Protein AF-A0AAV5A7J5-F1 (afdb_monomer)

Secondary structure (DSSP, 8-state):
-------TT--SS-EEEEEE-TTSSEEEEEETTSEEEEEEE-TTT--EEEEEEEE-S----BTTTB------SSSS----TTTTT-

Nearest PDB structures (foldseek):
  8adl-assembly1_L  TM=8.852E-01  e=1.852E-04  Saccharomyces cerevisiae
  8adl-assembly1_E  TM=8.830E-01  e=3.821E-04  Saccharomyces cerevisiae
  8adl-assembly1_N  TM=8.920E-01  e=5.831E-04  Saccharomyces cerevisiae
  3f3g-assembly1_F  TM=8.847E-01  e=6.194E-04  Saccharomyces cerevisiae
  3f3p-assembly2_E  TM=9.029E-01  e=8.377E-04  Saccharomyces cerevisiae

Organism: NCBI:txid1419009

Solvent-accessible surface area (backbone atoms only — not comparable to full-atom values): 5567 Å² total; per-residue (Å²): 133,91,85,84,73,84,72,76,81,79,51,94,40,59,72,79,46,76,49,66,44,97,84,66,46,35,38,39,39,35,29,76,61,36,36,37,38,34,31,37,51,40,86,87,82,56,47,73,43,82,74,46,78,47,80,42,87,56,85,57,78,54,97,76,86,48,89,48,58,50,40,78,78,80,96,78,57,76,56,46,76,74,68,79,70,108

pLDDT: mean 72.03, std 21.24, range [31.55, 95.38]

Structure (mmCIF, N/CA/C/O backbone):
data_AF-A0AAV5A7J5-F1
#
_entry.id   AF-A0AAV5A7J5-F1
#
loop_
_atom_site.group_PDB
_atom_site.id
_atom_site.type_symbol
_atom_site.label_atom_id
_atom_site.label_alt_id
_atom_site.label_comp_id
_atom_site.label_asym_id
_atom_site.label_entity_id
_atom_site.label_seq_id
_atom_site.pdbx_PDB_ins_code
_atom_site.Cartn_x
_atom_site.Cartn_y
_atom_site.Cartn_z
_atom_site.occupancy
_atom_site.B_iso_or_equiv
_atom_site.auth_seq_id
_atom_site.auth_comp_id
_atom_site.auth_asym_id
_atom_site.auth_atom_id
_atom_site.pdbx_PDB_model_num
ATOM 1 N N . MET A 1 1 ? -2.595 -0.059 22.299 1.00 48.34 1 MET A N 1
ATOM 2 C CA . MET A 1 1 ? -1.939 -1.239 21.700 1.00 48.34 1 MET A CA 1
ATOM 3 C C . MET A 1 1 ? -1.672 -0.883 20.246 1.00 48.34 1 MET A C 1
ATOM 5 O O . MET A 1 1 ? -2.581 -0.357 19.622 1.00 48.34 1 MET A O 1
ATOM 9 N N . LEU A 1 2 ? -0.447 -1.047 19.743 1.00 61.34 2 LEU A N 1
ATOM 10 C CA . LEU A 1 2 ? -0.171 -0.882 18.311 1.00 61.34 2 LEU A CA 1
ATOM 11 C C . LEU A 1 2 ? -0.745 -2.099 17.582 1.00 61.34 2 LEU A C 1
ATOM 13 O O . LEU A 1 2 ? -0.429 -3.226 17.957 1.00 61.34 2 LEU A O 1
ATOM 17 N N . GLN A 1 3 ? -1.608 -1.867 16.598 1.00 62.41 3 GLN A N 1
ATOM 18 C CA . GLN A 1 3 ? -2.109 -2.916 15.718 1.00 62.41 3 GLN A CA 1
ATOM 19 C C . GLN A 1 3 ? -1.183 -3.003 14.506 1.00 62.41 3 GLN A C 1
ATOM 21 O O . GLN A 1 3 ? -0.961 -2.007 13.819 1.00 62.41 3 GLN A O 1
ATOM 26 N N . THR A 1 4 ? -0.632 -4.188 14.263 1.00 74.31 4 THR A N 1
ATOM 27 C CA . THR A 1 4 ? 0.298 -4.440 13.161 1.00 74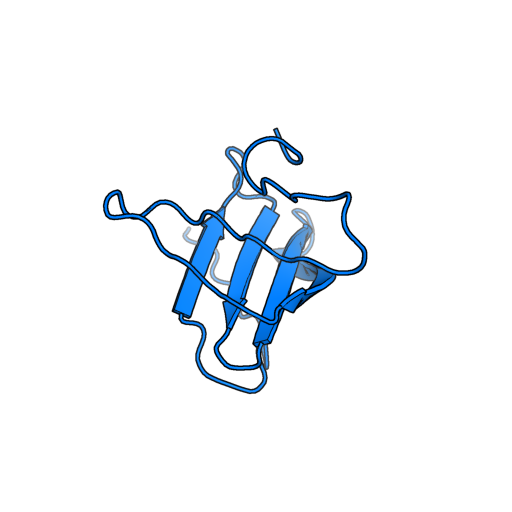.31 4 THR A CA 1
ATOM 28 C C . THR A 1 4 ? -0.296 -5.547 12.305 1.00 74.31 4 THR A C 1
ATOM 30 O O . THR A 1 4 ? -0.350 -6.691 12.749 1.00 74.31 4 THR A O 1
ATOM 33 N N . ASN A 1 5 ? -0.759 -5.213 11.100 1.00 87.12 5 ASN A N 1
ATOM 34 C CA . ASN A 1 5 ? -1.228 -6.194 10.122 1.00 87.12 5 ASN A CA 1
ATOM 35 C C . ASN A 1 5 ? -0.285 -6.243 8.920 1.00 87.12 5 ASN A C 1
ATOM 37 O O . ASN A 1 5 ? 0.252 -5.221 8.493 1.00 87.12 5 ASN A O 1
ATOM 41 N N . LEU A 1 6 ? -0.052 -7.456 8.415 1.00 89.31 6 LEU A N 1
ATOM 42 C CA . LEU A 1 6 ? 0.900 -7.726 7.343 1.00 89.31 6 LEU A CA 1
ATOM 43 C C . LEU A 1 6 ? 0.178 -7.819 5.998 1.00 89.31 6 LEU A C 1
ATOM 45 O O . LEU A 1 6 ? -0.725 -8.634 5.834 1.00 89.31 6 LEU A O 1
ATOM 49 N N . ILE A 1 7 ? 0.656 -7.059 5.015 1.00 93.31 7 ILE A N 1
ATOM 50 C CA . ILE A 1 7 ? 0.259 -7.217 3.614 1.00 93.31 7 ILE A CA 1
ATOM 51 C C . ILE A 1 7 ? 1.241 -8.184 2.951 1.00 93.31 7 ILE A C 1
ATOM 53 O O . ILE A 1 7 ? 2.374 -7.818 2.633 1.00 93.31 7 ILE A O 1
ATOM 57 N N . GLN A 1 8 ? 0.838 -9.441 2.777 1.00 91.62 8 GLN A N 1
ATOM 58 C CA . GLN A 1 8 ? 1.687 -10.438 2.125 1.00 91.62 8 GLN A CA 1
ATOM 59 C C . GLN A 1 8 ? 1.756 -10.201 0.613 1.00 91.62 8 GLN A C 1
ATOM 61 O O . GLN A 1 8 ? 0.747 -9.890 -0.014 1.00 91.62 8 GLN A O 1
ATOM 66 N N . ASN A 1 9 ? 2.944 -10.393 0.026 1.00 90.88 9 ASN A N 1
ATOM 67 C CA . ASN A 1 9 ? 3.178 -10.308 -1.422 1.00 90.88 9 ASN A CA 1
ATOM 68 C C . ASN A 1 9 ? 2.618 -9.022 -2.058 1.00 90.88 9 ASN A C 1
ATOM 70 O O . ASN A 1 9 ? 2.014 -9.055 -3.131 1.00 90.88 9 ASN A O 1
ATOM 74 N N . ALA A 1 10 ? 2.803 -7.887 -1.374 1.00 92.38 10 ALA A N 1
ATOM 75 C CA . ALA A 1 10 ? 2.240 -6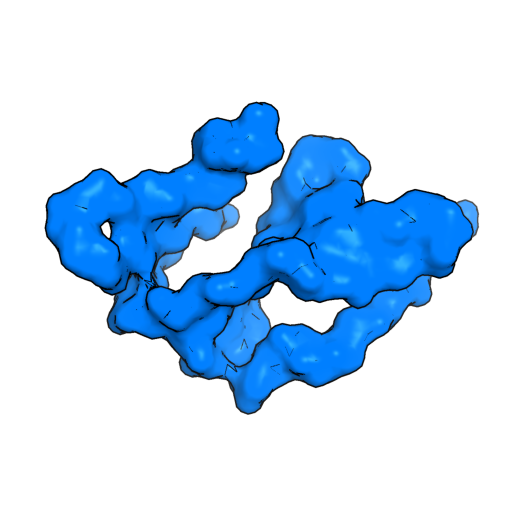.610 -1.795 1.00 92.38 10 ALA A CA 1
ATOM 76 C C . ALA A 1 10 ? 2.657 -6.237 -3.229 1.00 92.38 10 ALA A C 1
ATOM 78 O O . ALA A 1 10 ? 1.813 -5.859 -4.038 1.00 92.38 10 ALA A O 1
ATOM 79 N N . HIS A 1 11 ? 3.936 -6.412 -3.559 1.00 93.69 11 HIS A N 1
ATOM 80 C CA . HIS A 1 11 ? 4.514 -6.177 -4.881 1.00 93.69 11 HIS A CA 1
ATOM 81 C C . HIS A 1 11 ? 5.378 -7.371 -5.305 1.00 93.69 11 HIS A C 1
ATOM 83 O O . HIS A 1 11 ? 5.850 -8.132 -4.460 1.00 93.69 11 HIS A O 1
ATOM 89 N N . ALA A 1 12 ? 5.567 -7.539 -6.616 1.00 95.38 12 ALA A N 1
ATOM 90 C CA . ALA A 1 12 ? 6.420 -8.594 -7.179 1.00 95.38 12 ALA A CA 1
ATOM 91 C C . ALA A 1 12 ? 7.921 -8.243 -7.137 1.00 95.38 12 ALA A C 1
ATOM 93 O O . ALA A 1 12 ? 8.759 -9.064 -7.502 1.00 95.38 12 ALA A O 1
ATOM 94 N N . ASP A 1 13 ? 8.243 -7.025 -6.706 1.00 94.00 13 ASP A N 1
ATOM 95 C CA . ASP A 1 13 ? 9.591 -6.491 -6.543 1.00 94.00 13 ASP A CA 1
ATOM 96 C C . ASP A 1 13 ? 9.599 -5.486 -5.371 1.00 94.00 13 ASP A C 1
ATOM 98 O O . ASP A 1 13 ? 8.599 -5.327 -4.662 1.00 94.00 13 ASP A O 1
ATOM 102 N N . LEU A 1 14 ? 10.722 -4.803 -5.154 1.00 89.69 14 LEU A N 1
ATOM 103 C CA . LEU A 1 14 ? 10.912 -3.830 -4.087 1.00 89.69 14 LEU A CA 1
ATOM 104 C C . LEU A 1 14 ? 9.855 -2.723 -4.124 1.00 89.69 14 LEU A C 1
ATOM 106 O O . LEU A 1 14 ? 9.616 -2.089 -5.153 1.00 89.69 14 LEU A O 1
ATOM 110 N N . ILE A 1 15 ? 9.288 -2.443 -2.954 1.00 89.75 15 ILE A N 1
ATOM 111 C CA . ILE A 1 15 ? 8.487 -1.245 -2.716 1.00 89.75 15 ILE A CA 1
ATOM 112 C C . ILE A 1 15 ? 9.461 -0.076 -2.578 1.00 89.75 15 ILE A C 1
ATOM 114 O O . ILE A 1 15 ? 10.352 -0.108 -1.729 1.00 89.75 15 ILE A O 1
ATOM 118 N N . CYS A 1 16 ? 9.309 0.940 -3.419 1.00 84.12 16 CYS A N 1
ATOM 119 C CA . CYS A 1 16 ? 10.162 2.124 -3.398 1.00 84.12 16 CYS A CA 1
ATOM 120 C C . CYS A 1 16 ? 9.516 3.302 -2.667 1.00 84.12 16 CYS A C 1
ATOM 122 O O . CYS A 1 16 ? 10.229 4.210 -2.245 1.00 84.12 16 CYS A O 1
ATOM 124 N N . ASP A 1 17 ? 8.193 3.283 -2.491 1.00 81.19 17 ASP A N 1
ATOM 125 C CA . ASP A 1 17 ? 7.480 4.383 -1.857 1.00 81.19 17 ASP A CA 1
ATOM 126 C C . ASP A 1 17 ? 6.117 3.969 -1.287 1.00 81.19 17 ASP A C 1
ATOM 128 O O . ASP A 1 17 ? 5.496 3.003 -1.743 1.00 81.19 17 ASP A O 1
ATOM 132 N N . ALA A 1 18 ? 5.643 4.723 -0.295 1.00 84.25 18 ALA A N 1
ATOM 133 C CA . ALA A 1 18 ? 4.382 4.490 0.394 1.00 84.25 18 ALA A CA 1
ATOM 134 C C . ALA A 1 18 ? 3.789 5.792 0.960 1.00 84.25 18 ALA A C 1
ATOM 136 O O . ALA A 1 18 ? 4.489 6.605 1.565 1.00 84.25 18 ALA A O 1
ATOM 137 N N . SER A 1 19 ? 2.475 5.982 0.826 1.00 83.31 19 SER A N 1
ATOM 138 C CA . SER A 1 19 ? 1.774 7.148 1.373 1.00 83.31 19 SER A CA 1
ATOM 139 C C . SER A 1 19 ? 0.385 6.798 1.891 1.00 83.31 19 SER A C 1
ATOM 141 O O . SER A 1 19 ? -0.388 6.138 1.204 1.00 83.31 19 SER A O 1
ATOM 143 N N . TYR A 1 20 ? 0.052 7.275 3.087 1.00 82.50 20 TYR A N 1
ATOM 144 C CA . TYR A 1 20 ? -1.282 7.134 3.668 1.00 82.50 20 TYR A CA 1
ATOM 145 C C . TYR A 1 20 ? -2.182 8.321 3.321 1.00 82.50 20 TYR A C 1
ATOM 147 O O . TYR A 1 20 ? -1.713 9.453 3.154 1.00 82.50 20 TYR A O 1
ATOM 155 N N . ASN A 1 21 ? -3.493 8.077 3.290 1.00 79.31 21 ASN A N 1
ATOM 156 C CA . ASN A 1 21 ? -4.470 9.157 3.396 1.00 79.31 21 ASN A CA 1
ATOM 157 C C . ASN A 1 21 ? -4.475 9.752 4.818 1.00 79.31 21 ASN A C 1
ATOM 159 O O . ASN A 1 21 ? -3.890 9.205 5.753 1.00 79.31 21 ASN A O 1
ATOM 163 N N . PHE A 1 22 ? -5.161 10.883 4.994 1.00 76.94 22 PHE A N 1
ATOM 164 C CA . PHE A 1 22 ? -5.212 11.582 6.282 1.00 76.94 22 PHE A CA 1
ATOM 165 C C . PHE A 1 22 ? -5.782 10.716 7.419 1.00 76.94 22 PHE A C 1
ATOM 167 O O . PHE A 1 22 ? -5.322 10.805 8.553 1.00 76.94 22 PHE A O 1
ATOM 174 N N . TYR A 1 23 ? -6.756 9.862 7.103 1.00 84.12 23 TYR A N 1
ATOM 175 C CA . TYR A 1 23 ? -7.444 9.013 8.076 1.00 84.12 23 TYR A CA 1
ATOM 176 C C . TYR A 1 23 ? -6.704 7.703 8.395 1.00 84.12 23 TYR A C 1
ATOM 178 O O . TYR A 1 23 ? -7.126 6.978 9.287 1.00 84.12 23 TYR A O 1
ATOM 186 N N . GLY A 1 24 ? -5.625 7.372 7.677 1.00 86.38 24 GLY A N 1
ATOM 187 C CA . GLY A 1 24 ? -4.908 6.101 7.828 1.00 86.38 24 GLY A CA 1
ATOM 188 C C . GLY A 1 24 ? -5.665 4.866 7.318 1.00 86.38 24 GLY A C 1
ATOM 189 O O . GLY A 1 24 ? -5.200 3.748 7.508 1.00 86.38 24 GLY A O 1
ATOM 190 N N . THR A 1 25 ? -6.810 5.050 6.658 1.00 89.44 25 THR A N 1
ATOM 191 C CA . THR A 1 25 ? -7.686 3.978 6.148 1.00 89.44 25 THR A CA 1
ATOM 192 C C . THR A 1 25 ? -7.352 3.550 4.722 1.00 89.44 25 THR A C 1
ATOM 194 O O . THR A 1 25 ? -7.848 2.533 4.236 1.00 89.44 25 THR A O 1
ATOM 197 N N . ARG A 1 26 ? -6.512 4.330 4.032 1.00 90.25 26 ARG A N 1
ATOM 198 C CA . ARG A 1 26 ? -5.998 4.017 2.698 1.00 90.25 26 ARG A CA 1
ATOM 199 C C . ARG A 1 26 ? -4.494 4.206 2.646 1.00 90.25 26 ARG A C 1
ATOM 201 O O . ARG A 1 26 ? -3.965 5.165 3.210 1.00 90.25 26 ARG A O 1
ATOM 208 N N . LEU A 1 27 ? -3.838 3.324 1.909 1.00 88.25 27 LEU A N 1
ATOM 209 C CA . LEU A 1 27 ? -2.399 3.322 1.686 1.00 88.25 27 LEU A CA 1
ATOM 210 C C . LEU A 1 27 ? -2.145 3.185 0.187 1.00 88.25 27 LEU A C 1
ATOM 212 O O . LEU A 1 27 ? -2.667 2.276 -0.436 1.00 88.25 27 LEU A O 1
ATOM 216 N N . ALA A 1 28 ? -1.345 4.063 -0.402 1.00 87.00 28 ALA A N 1
ATOM 217 C CA . ALA A 1 28 ? -0.827 3.903 -1.754 1.00 87.00 28 ALA A CA 1
ATOM 218 C C . ALA A 1 28 ? 0.628 3.435 -1.681 1.00 87.00 28 ALA A C 1
ATOM 220 O O . ALA A 1 28 ? 1.421 4.036 -0.956 1.00 87.00 28 ALA A O 1
ATOM 221 N N . THR A 1 29 ? 0.989 2.400 -2.436 1.00 88.56 29 THR A N 1
ATOM 222 C CA . THR A 1 29 ? 2.369 1.906 -2.557 1.00 88.56 29 THR A CA 1
ATOM 223 C C . THR A 1 29 ? 2.821 1.908 -4.010 1.00 88.56 29 THR A C 1
ATOM 225 O O . THR A 1 29 ? 2.049 1.571 -4.909 1.00 88.56 29 THR A O 1
ATOM 228 N N . GLY A 1 30 ? 4.078 2.286 -4.238 1.00 86.62 30 GLY A N 1
ATOM 229 C CA . GLY A 1 30 ? 4.748 2.194 -5.535 1.00 86.62 30 GLY A CA 1
ATOM 230 C C . GLY A 1 30 ? 5.874 1.169 -5.488 1.00 86.62 30 GLY A C 1
ATOM 231 O O . GLY A 1 30 ? 6.664 1.164 -4.542 1.00 86.62 30 GLY A O 1
ATOM 232 N N . GLY A 1 31 ? 5.939 0.300 -6.497 1.00 87.12 31 GLY A N 1
ATOM 233 C CA . GLY A 1 31 ? 6.954 -0.746 -6.605 1.00 87.12 31 GLY A CA 1
ATOM 234 C C . GLY A 1 31 ? 7.800 -0.658 -7.875 1.00 87.12 31 GLY A C 1
ATOM 235 O O . GLY A 1 31 ? 7.374 -0.126 -8.904 1.00 87.12 31 GLY A O 1
ATOM 236 N N . LEU A 1 32 ? 9.001 -1.241 -7.814 1.00 86.38 32 LEU A N 1
ATOM 237 C CA . LEU A 1 32 ? 9.870 -1.459 -8.980 1.00 86.38 32 LEU A CA 1
ATOM 238 C C . LEU A 1 32 ? 9.310 -2.512 -9.952 1.00 86.38 32 LEU A C 1
ATOM 240 O O . LEU A 1 32 ? 9.737 -2.582 -11.103 1.00 86.38 32 LEU A O 1
ATOM 244 N N . ASP A 1 33 ? 8.260 -3.229 -9.543 1.00 89.06 33 ASP A N 1
ATOM 245 C CA . ASP A 1 33 ? 7.434 -4.087 -10.397 1.00 89.06 33 ASP A CA 1
ATOM 246 C C . ASP A 1 33 ? 6.551 -3.299 -11.381 1.00 89.06 33 ASP A C 1
ATOM 248 O O . ASP A 1 33 ? 5.697 -3.877 -12.061 1.00 89.06 33 ASP A O 1
ATOM 252 N N . GLN A 1 34 ? 6.770 -1.982 -11.482 1.00 86.81 34 GLN A N 1
ATOM 253 C CA . GLN A 1 34 ? 6.037 -1.063 -12.348 1.00 86.81 34 GLN A CA 1
ATOM 254 C C . GLN A 1 34 ? 4.548 -1.011 -12.000 1.00 86.81 34 GLN A C 1
ATOM 256 O O . GLN A 1 34 ? 3.711 -0.769 -12.875 1.00 86.81 34 GLN A O 1
ATOM 261 N N . ARG A 1 35 ? 4.199 -1.242 -10.731 1.00 85.81 35 ARG A N 1
ATOM 262 C CA . ARG A 1 35 ? 2.826 -1.149 -10.242 1.00 85.81 35 ARG A CA 1
ATOM 263 C C . ARG A 1 35 ? 2.689 -0.088 -9.172 1.00 85.81 35 ARG A C 1
ATOM 265 O O . ARG A 1 35 ? 3.579 0.128 -8.351 1.00 85.81 35 ARG A O 1
ATOM 272 N N . ILE A 1 36 ? 1.519 0.531 -9.167 1.00 87.50 36 ILE A N 1
ATOM 273 C CA . ILE A 1 36 ? 1.002 1.240 -8.005 1.00 87.50 36 ILE A CA 1
ATOM 274 C C . ILE A 1 36 ? -0.241 0.520 -7.547 1.00 87.50 36 ILE A C 1
ATOM 276 O O . ILE A 1 36 ? -1.101 0.202 -8.367 1.00 87.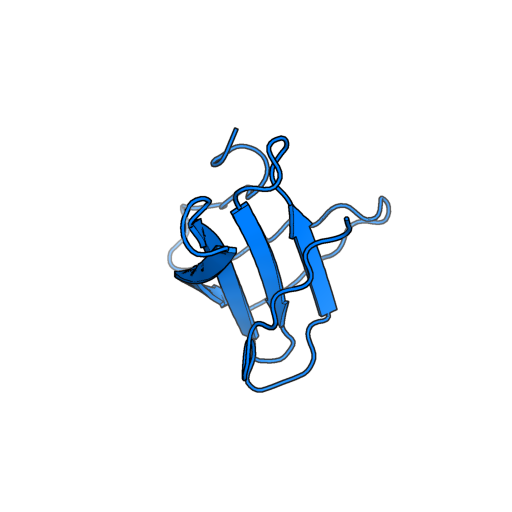50 36 ILE A O 1
ATOM 280 N N . LYS A 1 37 ? -0.315 0.278 -6.244 1.00 89.00 37 LYS A N 1
ATOM 281 C CA . LYS A 1 37 ? -1.467 -0.335 -5.598 1.00 89.00 37 LYS A CA 1
ATOM 282 C C . LYS A 1 37 ? -2.011 0.611 -4.545 1.00 89.00 37 LYS A C 1
ATOM 284 O O . LYS A 1 37 ? -1.245 1.179 -3.766 1.00 89.00 37 LYS A O 1
ATOM 289 N N . VAL A 1 38 ? -3.326 0.784 -4.537 1.00 90.06 38 VAL A N 1
ATOM 290 C CA . VAL A 1 38 ? -4.046 1.438 -3.445 1.00 90.06 38 VAL A CA 1
ATOM 291 C C . VAL A 1 38 ? -4.704 0.349 -2.621 1.00 90.06 38 VAL A C 1
ATOM 293 O O . VAL A 1 38 ? -5.395 -0.520 -3.144 1.00 90.06 38 VAL A O 1
ATOM 296 N N . TRP A 1 39 ? -4.458 0.402 -1.324 1.00 92.81 39 TRP A N 1
ATOM 297 C CA . TRP A 1 39 ? -4.934 -0.534 -0.329 1.00 92.81 39 TRP A CA 1
ATOM 298 C C . TRP A 1 39 ? -5.978 0.149 0.537 1.00 92.81 39 TRP A C 1
ATOM 300 O O . TRP A 1 39 ? -5.805 1.310 0.922 1.00 92.81 39 TRP A O 1
ATOM 310 N N . ARG A 1 40 ? -7.023 -0.591 0.891 1.00 93.19 40 ARG A N 1
ATOM 311 C CA . ARG A 1 40 ? -8.039 -0.176 1.852 1.00 93.19 40 ARG A CA 1
ATOM 312 C C . ARG A 1 40 ? -7.947 -1.040 3.100 1.00 93.19 40 ARG A C 1
ATOM 314 O O . ARG A 1 40 ? -7.873 -2.265 2.996 1.00 93.19 40 ARG A O 1
ATOM 321 N N . LEU A 1 41 ? -7.973 -0.382 4.253 1.00 93.00 41 LEU A N 1
ATOM 322 C CA . LEU A 1 41 ? -8.117 -1.015 5.554 1.00 93.00 41 LEU A CA 1
ATOM 323 C C . LEU A 1 41 ? -9.598 -1.292 5.817 1.00 93.00 41 LEU A C 1
ATOM 325 O O . LEU A 1 41 ? -10.419 -0.375 5.775 1.00 93.00 41 LEU A O 1
ATOM 329 N N . ASP A 1 42 ? -9.933 -2.536 6.125 1.00 93.25 42 ASP A N 1
ATOM 330 C CA . ASP A 1 42 ? -11.167 -2.843 6.836 1.00 93.25 42 ASP A CA 1
ATOM 331 C C . ASP A 1 42 ? -10.931 -2.601 8.331 1.00 93.25 42 ASP A C 1
ATOM 333 O O . ASP A 1 42 ? -10.143 -3.289 8.971 1.00 93.25 42 ASP A O 1
ATOM 337 N N . GLU A 1 43 ? -11.591 -1.593 8.899 1.00 89.69 43 GLU A N 1
ATOM 338 C CA . GLU A 1 43 ? -11.418 -1.208 10.305 1.00 89.69 43 GLU A CA 1
ATOM 339 C C . GLU A 1 43 ? -11.956 -2.253 11.294 1.00 89.69 43 GLU A C 1
ATOM 341 O O . GLU A 1 43 ? -11.551 -2.256 12.457 1.00 89.69 43 GLU A O 1
ATOM 346 N N . GLN A 1 44 ? -12.853 -3.146 10.859 1.00 90.75 44 GLN A N 1
ATOM 347 C CA . GLN A 1 44 ? -13.434 -4.172 11.729 1.00 90.75 44 GLN A CA 1
ATOM 348 C C . GLN A 1 44 ? -12.495 -5.370 11.873 1.00 90.75 44 GLN A C 1
ATOM 350 O O . GLN A 1 44 ? -12.253 -5.840 12.984 1.00 90.75 44 GLN A O 1
ATOM 355 N N . SER A 1 45 ? -11.964 -5.860 10.751 1.00 90.31 45 SER A N 1
ATOM 356 C CA . SER A 1 45 ? -11.032 -6.996 10.720 1.00 90.31 45 SER A CA 1
ATOM 357 C C . SER A 1 45 ? -9.568 -6.571 10.892 1.00 90.31 45 SER A C 1
ATOM 359 O O . SER A 1 45 ? -8.728 -7.351 11.340 1.00 90.31 45 SER A O 1
ATOM 361 N N . GLY A 1 46 ? -9.248 -5.319 10.565 1.00 90.38 46 GLY A N 1
ATOM 362 C CA . GLY A 1 46 ? -7.888 -4.807 10.450 1.00 90.38 46 GLY A CA 1
ATOM 363 C C . GLY A 1 46 ? -7.168 -5.248 9.174 1.00 90.38 46 GLY A C 1
ATOM 364 O O . GLY A 1 46 ? -5.969 -4.982 9.044 1.00 90.38 46 GLY A O 1
ATOM 365 N N . GLU A 1 47 ? -7.841 -5.957 8.270 1.00 91.94 47 GLU A N 1
ATOM 366 C CA . GLU A 1 47 ? -7.222 -6.498 7.066 1.00 91.94 47 GLU A CA 1
ATOM 367 C C . GLU A 1 47 ? -7.062 -5.433 5.981 1.00 91.94 47 GLU A C 1
ATOM 369 O O . GLU A 1 47 ? -7.879 -4.525 5.823 1.00 91.94 47 GLU A O 1
ATOM 374 N N . TRP A 1 48 ? -5.985 -5.562 5.211 1.00 93.94 48 TRP A N 1
ATOM 375 C CA . TRP A 1 48 ? -5.708 -4.710 4.063 1.00 93.94 48 TRP A CA 1
ATOM 376 C C . TRP A 1 48 ? -6.021 -5.464 2.779 1.00 93.94 48 TRP A C 1
ATOM 378 O O . TRP A 1 48 ? -5.527 -6.570 2.564 1.00 93.94 48 TRP A O 1
ATOM 388 N N . SER A 1 49 ? -6.788 -4.835 1.897 1.00 94.50 49 SER A N 1
ATOM 389 C CA . SER A 1 49 ? -7.128 -5.380 0.581 1.00 94.50 49 SER A CA 1
ATOM 390 C C . SER A 1 49 ? -6.773 -4.391 -0.521 1.00 94.50 49 SER A C 1
ATOM 392 O O . SER A 1 49 ? -6.798 -3.179 -0.304 1.00 94.50 49 SER A O 1
ATOM 394 N N . VAL A 1 50 ? -6.407 -4.902 -1.699 1.00 94.19 50 VAL A N 1
ATOM 395 C CA . VAL A 1 50 ? -6.181 -4.059 -2.881 1.00 94.19 50 VAL A CA 1
ATOM 396 C C . VAL A 1 50 ? -7.526 -3.496 -3.326 1.00 94.19 50 VAL A C 1
ATOM 398 O O . VAL A 1 50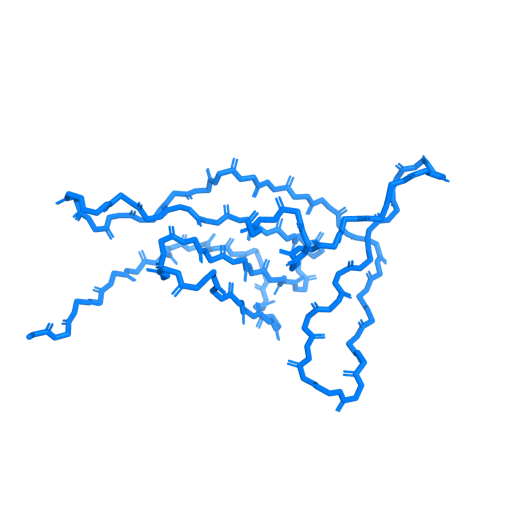 ? -8.442 -4.252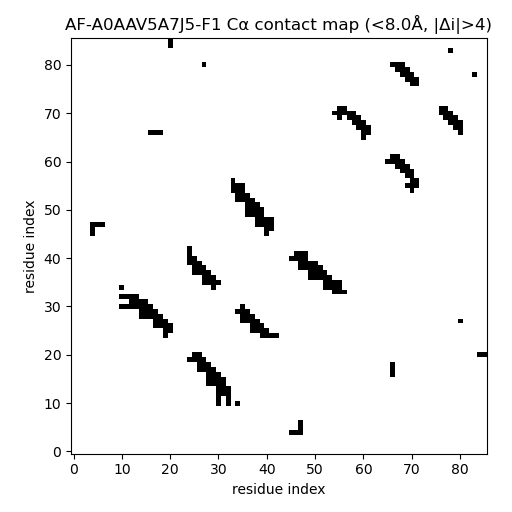 -3.636 1.00 94.19 50 VAL A O 1
ATOM 401 N N . GLU A 1 51 ? -7.627 -2.173 -3.358 1.00 91.06 51 GLU A N 1
ATOM 402 C CA . GLU A 1 51 ? -8.761 -1.452 -3.926 1.00 91.06 51 GLU A CA 1
ATOM 403 C C . GLU A 1 51 ? -8.539 -1.195 -5.417 1.00 91.06 51 GLU A C 1
ATOM 405 O O . GLU A 1 51 ? -9.418 -1.493 -6.218 1.00 91.06 51 GLU A O 1
ATOM 410 N N . ASP A 1 52 ? -7.346 -0.719 -5.783 1.00 87.12 52 ASP A N 1
ATOM 411 C CA . ASP A 1 52 ? -6.985 -0.408 -7.165 1.00 87.12 52 ASP A CA 1
ATOM 412 C C . ASP A 1 52 ? -5.527 -0.781 -7.471 1.00 87.12 52 ASP A C 1
ATOM 414 O O . ASP A 1 52 ? -4.651 -0.737 -6.601 1.00 87.12 52 ASP A O 1
ATOM 418 N N . GLU A 1 53 ? -5.252 -1.099 -8.739 1.00 88.00 53 GLU A N 1
ATOM 419 C CA . GLU A 1 53 ? -3.907 -1.354 -9.256 1.00 88.00 53 GLU A CA 1
ATOM 420 C C . GLU A 1 53 ? -3.715 -0.714 -10.638 1.00 88.00 53 GLU A C 1
ATOM 422 O O . GLU A 1 53 ? -4.503 -0.935 -11.560 1.00 88.00 53 GLU A O 1
ATOM 427 N N . TRP A 1 54 ? -2.598 -0.008 -10.823 1.00 84.50 54 TRP A N 1
ATOM 428 C CA . TRP A 1 54 ? -2.206 0.563 -12.112 1.00 84.50 54 TRP A CA 1
ATOM 429 C C . TRP A 1 54 ? -0.798 0.147 -12.517 1.00 84.50 54 TRP A C 1
ATOM 431 O O . TRP A 1 54 ? 0.096 0.017 -11.681 1.00 84.50 54 TRP A O 1
ATOM 441 N N . LYS A 1 55 ? -0.587 -0.011 -13.829 1.00 82.44 55 LYS A N 1
ATOM 442 C CA . LYS A 1 55 ? 0.744 -0.199 -14.415 1.00 82.44 55 LYS A CA 1
ATOM 443 C C . LYS A 1 55 ? 1.363 1.148 -14.768 1.00 82.44 55 LYS A C 1
ATOM 445 O O . LYS A 1 55 ? 0.743 1.941 -15.468 1.00 82.44 55 LYS A O 1
ATOM 450 N N . VAL A 1 56 ? 2.601 1.360 -14.341 1.00 71.38 56 VAL A N 1
ATOM 451 C CA . VAL A 1 56 ? 3.357 2.605 -14.501 1.00 71.38 56 VAL A CA 1
ATOM 452 C C . VAL A 1 56 ? 4.489 2.395 -15.491 1.00 71.38 56 VAL A C 1
ATOM 454 O O . VAL A 1 56 ? 5.104 1.337 -15.507 1.00 71.38 56 VAL A O 1
ATOM 457 N N . MET A 1 57 ? 4.780 3.396 -16.319 1.00 63.88 57 MET A N 1
ATOM 458 C CA . MET A 1 57 ? 5.926 3.348 -17.240 1.00 63.88 57 MET A CA 1
ATOM 459 C C . MET A 1 57 ? 7.058 4.302 -16.840 1.00 63.88 57 MET A C 1
ATOM 461 O O . MET A 1 57 ? 8.164 4.164 -17.351 1.00 63.88 57 MET A O 1
ATOM 465 N N . MET A 1 58 ? 6.813 5.245 -15.923 1.00 52.03 58 MET A N 1
ATOM 466 C CA . MET A 1 58 ? 7.821 6.186 -15.436 1.00 52.03 58 MET A CA 1
ATOM 467 C C . MET A 1 58 ? 7.474 6.663 -14.022 1.00 52.03 58 MET A C 1
ATOM 469 O O . MET A 1 58 ? 6.327 7.002 -13.753 1.00 52.03 58 MET A O 1
ATOM 473 N N . PHE A 1 59 ? 8.462 6.698 -13.129 1.00 53.28 59 PHE A N 1
ATOM 474 C CA . PHE A 1 59 ? 8.343 7.293 -11.798 1.00 53.28 59 PHE A CA 1
ATOM 475 C C . PHE A 1 59 ? 9.265 8.512 -11.735 1.00 53.28 59 PHE A C 1
ATOM 477 O O . PHE A 1 59 ? 10.454 8.386 -12.018 1.00 53.28 59 PHE A O 1
ATOM 484 N N . GLU A 1 60 ? 8.736 9.675 -11.359 1.00 49.44 60 GLU A N 1
ATOM 485 C CA . GLU A 1 60 ? 9.551 10.851 -11.048 1.00 49.44 60 GLU A CA 1
ATOM 486 C C . GLU A 1 60 ? 9.237 11.309 -9.619 1.00 49.44 60 GLU A C 1
ATOM 488 O O . GLU A 1 60 ? 8.144 11.789 -9.322 1.00 49.44 60 GLU A O 1
ATOM 493 N N . SER A 1 61 ? 10.195 11.119 -8.710 1.00 48.38 61 SER A N 1
ATOM 494 C CA . SER A 1 61 ? 10.125 11.636 -7.344 1.00 48.38 61 SER A CA 1
ATOM 495 C C . SER A 1 61 ? 10.753 13.027 -7.308 1.00 48.38 61 SER A C 1
ATOM 497 O O . SER A 1 61 ? 11.971 13.158 -7.433 1.00 48.38 61 SER A O 1
ATOM 499 N N . ASP A 1 62 ? 9.945 14.069 -7.131 1.00 51.91 62 ASP A N 1
ATOM 500 C CA . ASP A 1 62 ? 10.469 15.429 -6.986 1.00 51.91 62 ASP A CA 1
ATOM 501 C C . ASP A 1 62 ? 11.120 15.619 -5.597 1.00 51.91 62 ASP A C 1
ATOM 503 O O . ASP A 1 62 ? 10.760 14.934 -4.631 1.00 51.91 62 ASP A O 1
ATOM 507 N N . LEU A 1 63 ? 12.060 16.566 -5.478 1.00 45.75 63 LEU A N 1
ATOM 508 C CA . LEU A 1 63 ? 13.017 16.746 -4.363 1.00 45.75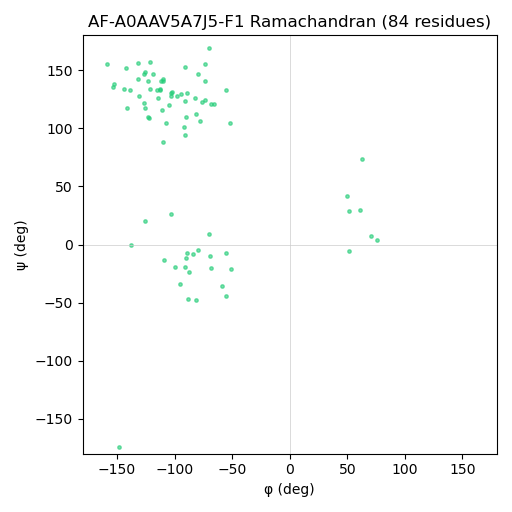 63 LEU A CA 1
ATOM 509 C C . LEU A 1 63 ? 12.406 16.874 -2.948 1.00 45.75 63 LEU A C 1
ATOM 511 O O . LEU A 1 63 ? 13.131 16.900 -1.955 1.00 45.75 63 LEU A O 1
ATOM 515 N N . ASN A 1 64 ? 11.081 16.960 -2.829 1.00 44.81 64 ASN A N 1
ATOM 516 C CA . ASN A 1 64 ? 10.365 17.254 -1.591 1.00 44.81 64 ASN A CA 1
ATOM 517 C C . ASN A 1 64 ? 9.703 16.025 -0.929 1.00 44.81 64 ASN A C 1
ATOM 519 O O . ASN A 1 64 ? 8.701 16.170 -0.228 1.00 44.81 64 ASN A O 1
ATOM 523 N N . LYS A 1 65 ? 10.231 14.810 -1.171 1.00 42.38 65 LYS A N 1
ATOM 524 C CA . LYS A 1 65 ? 9.757 13.527 -0.589 1.00 42.38 65 LYS A CA 1
ATOM 525 C C . LYS A 1 65 ? 8.249 13.282 -0.750 1.00 42.38 65 LYS A C 1
ATOM 527 O O . LYS A 1 65 ? 7.609 12.654 0.091 1.00 42.38 65 LYS A O 1
ATOM 532 N N . ARG A 1 66 ? 7.652 13.838 -1.804 1.00 45.00 66 ARG A N 1
ATOM 533 C CA . ARG A 1 66 ? 6.220 13.735 -2.075 1.00 45.00 66 ARG A CA 1
ATOM 534 C C . ARG A 1 66 ? 6.052 12.856 -3.296 1.00 45.00 66 ARG A C 1
ATOM 536 O O . ARG A 1 66 ? 6.452 13.267 -4.381 1.00 45.00 66 ARG A O 1
ATOM 543 N N . LEU A 1 67 ? 5.414 11.703 -3.113 1.00 44.34 67 LEU A N 1
ATOM 544 C CA . LEU A 1 67 ? 4.921 10.884 -4.212 1.00 44.34 67 LEU A CA 1
ATOM 545 C C . LEU A 1 67 ? 4.071 11.738 -5.148 1.00 44.34 67 LEU A C 1
ATOM 547 O O . LEU A 1 67 ? 2.942 12.109 -4.819 1.00 44.34 67 LEU A O 1
ATOM 551 N N . ARG A 1 68 ? 4.633 12.090 -6.301 1.00 52.75 68 ARG A N 1
ATOM 552 C CA . ARG A 1 68 ? 3.880 12.541 -7.464 1.00 52.75 68 ARG A CA 1
ATOM 553 C C . ARG A 1 68 ? 4.001 11.437 -8.488 1.00 52.75 68 ARG A C 1
ATOM 555 O O . ARG A 1 68 ? 4.927 11.385 -9.283 1.00 52.75 68 ARG A O 1
ATOM 562 N N . THR A 1 69 ? 3.076 10.503 -8.407 1.00 50.25 69 THR A N 1
ATOM 563 C CA . THR A 1 69 ? 2.909 9.520 -9.458 1.00 50.25 69 THR A CA 1
ATOM 564 C C . THR A 1 69 ? 2.450 10.236 -10.721 1.00 50.25 69 THR A C 1
ATOM 566 O O . THR A 1 69 ? 1.390 10.851 -10.729 1.00 50.25 69 THR A O 1
ATOM 569 N N . TYR A 1 70 ? 3.224 10.124 -11.794 1.00 46.59 70 TYR A N 1
ATOM 570 C CA . TYR A 1 70 ? 2.734 10.346 -13.148 1.00 46.59 70 TYR A CA 1
ATOM 571 C C . TYR A 1 70 ? 2.582 8.968 -13.797 1.00 46.59 70 TYR A C 1
ATOM 573 O O . TYR A 1 70 ? 3.551 8.224 -13.901 1.00 46.59 70 TYR A O 1
ATOM 581 N N . ILE A 1 71 ? 1.375 8.598 -14.230 1.00 46.72 71 ILE A N 1
ATOM 582 C CA . ILE A 1 71 ? 1.185 7.472 -15.152 1.00 46.72 71 ILE A CA 1
ATOM 583 C C . ILE A 1 71 ? 0.382 7.970 -16.339 1.00 46.72 71 ILE A C 1
ATOM 585 O O . ILE A 1 71 ? -0.746 8.422 -16.183 1.00 46.72 71 ILE A O 1
ATOM 589 N N . ILE A 1 72 ? 0.967 7.824 -17.524 1.00 40.38 72 ILE A N 1
ATOM 590 C CA . ILE A 1 72 ? 0.288 7.970 -18.806 1.00 40.3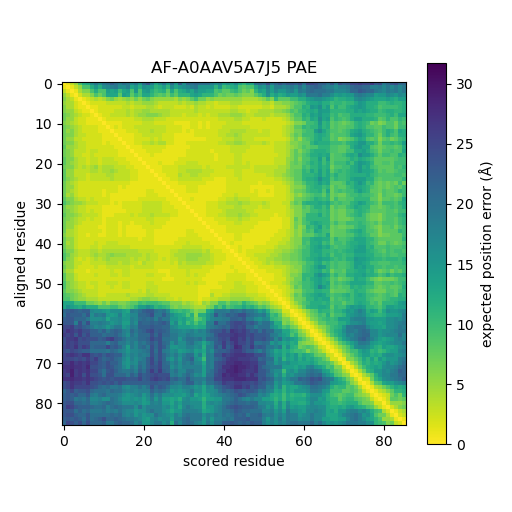8 72 ILE A CA 1
ATOM 591 C C . ILE A 1 72 ? -0.169 6.583 -19.264 1.00 40.38 72 ILE A C 1
ATOM 593 O O . ILE A 1 72 ? 0.647 5.668 -19.394 1.00 40.38 72 ILE A O 1
ATOM 597 N N . ARG A 1 73 ? -1.445 6.466 -19.637 1.00 31.55 73 ARG A N 1
ATOM 598 C CA . ARG A 1 73 ? -1.860 5.655 -20.788 1.00 31.55 73 ARG A CA 1
ATOM 599 C C . ARG A 1 73 ? -2.984 6.411 -21.505 1.00 31.55 73 ARG A C 1
ATOM 601 O O . ARG A 1 73 ? -3.999 6.712 -20.892 1.00 31.55 73 ARG A O 1
ATOM 608 N N . ASP A 1 74 ? -2.717 6.781 -22.757 1.00 32.28 74 ASP A N 1
ATOM 609 C CA . ASP A 1 74 ? -3.530 7.614 -23.659 1.00 32.28 74 ASP A CA 1
ATOM 610 C C . ASP A 1 74 ? -3.790 9.068 -23.215 1.00 32.28 74 ASP A C 1
ATOM 612 O O . ASP A 1 74 ? -4.892 9.468 -22.877 1.00 32.28 74 ASP A O 1
ATOM 616 N N . SER A 1 75 ? -2.750 9.902 -23.315 1.00 34.03 75 SER A N 1
ATOM 617 C CA . SER A 1 75 ? -2.764 11.371 -23.523 1.00 34.03 75 SER A CA 1
ATOM 618 C C . SER A 1 75 ? -3.601 12.326 -22.643 1.00 34.03 75 SER A C 1
ATOM 620 O O . SER A 1 75 ? -3.436 13.530 -22.821 1.00 34.03 75 SER A O 1
ATOM 622 N N . THR A 1 76 ? -4.448 11.894 -21.702 1.00 39.12 76 THR A N 1
ATOM 623 C CA . THR A 1 76 ? -5.381 12.829 -21.025 1.00 39.12 76 THR A CA 1
ATOM 624 C C . THR A 1 76 ? -5.556 12.673 -19.516 1.00 39.12 76 THR A C 1
ATOM 626 O O . THR A 1 76 ? -6.277 13.480 -18.936 1.00 39.12 76 THR A O 1
ATOM 629 N N . GLN A 1 77 ? -4.903 11.722 -18.839 1.00 42.03 77 GLN A N 1
ATOM 630 C CA . GLN A 1 77 ? -5.108 11.537 -17.393 1.00 42.03 77 GLN A CA 1
ATOM 631 C C . GLN A 1 77 ? -3.794 11.574 -16.610 1.00 42.03 77 GLN A C 1
ATOM 633 O O . GLN A 1 77 ? -2.906 10.751 -16.810 1.00 42.03 77 GLN A O 1
ATOM 638 N N . VAL A 1 78 ? -3.686 12.561 -15.716 1.00 48.31 78 VAL A N 1
ATOM 639 C CA . VAL A 1 78 ? -2.647 12.665 -14.687 1.00 48.31 78 VAL A CA 1
ATOM 640 C C . VAL A 1 78 ? -3.330 12.351 -13.364 1.00 48.31 78 VAL A C 1
ATOM 642 O O . VAL A 1 78 ? -4.080 13.183 -12.862 1.00 48.31 78 VAL A O 1
ATOM 645 N N . LEU A 1 79 ? -3.101 11.155 -12.818 1.00 47.41 79 LEU A N 1
ATOM 646 C CA . LEU A 1 79 ? -3.637 10.791 -11.508 1.00 47.41 79 LEU A CA 1
ATOM 647 C C . LEU A 1 79 ? -2.774 11.440 -10.428 1.00 47.41 79 LEU A C 1
ATOM 649 O O . LEU A 1 79 ? -1.646 11.014 -10.171 1.00 47.41 79 LEU A O 1
ATOM 653 N N . ASN A 1 80 ? -3.300 12.474 -9.783 1.00 50.91 80 ASN A N 1
ATOM 654 C CA . ASN A 1 80 ? -2.649 13.046 -8.620 1.00 50.91 80 ASN A CA 1
ATOM 655 C C . ASN A 1 80 ? -3.208 12.315 -7.404 1.00 50.91 80 ASN A C 1
ATOM 657 O O . ASN A 1 80 ? -4.227 12.714 -6.849 1.00 50.91 80 ASN A O 1
ATOM 661 N N . LEU A 1 81 ? -2.508 11.269 -6.956 1.00 49.47 81 LEU A N 1
ATOM 662 C CA . LEU A 1 81 ? -2.905 10.458 -5.793 1.00 49.47 81 LEU A CA 1
ATOM 663 C C . LEU A 1 81 ? -3.213 11.293 -4.534 1.00 49.47 81 LEU A C 1
ATOM 665 O O . LEU A 1 81 ? -3.913 10.822 -3.644 1.00 49.47 81 LEU A O 1
ATOM 669 N N . LYS A 1 82 ? -2.714 12.537 -4.448 1.00 40.81 82 LYS A N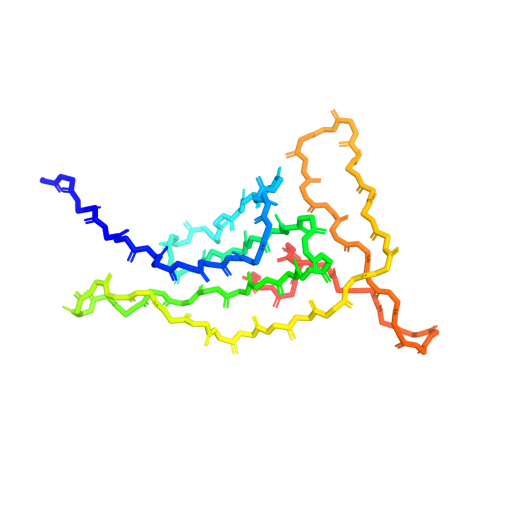 1
ATOM 670 C CA . LYS A 1 82 ? -3.025 13.462 -3.352 1.00 40.81 82 LYS A CA 1
ATOM 671 C C . LYS A 1 82 ? -4.232 14.374 -3.587 1.00 40.81 82 LYS A C 1
ATOM 673 O O . LYS A 1 82 ? -4.699 14.946 -2.611 1.00 40.81 82 LYS A O 1
ATOM 678 N N . ALA A 1 83 ? -4.668 14.578 -4.827 1.00 40.06 83 ALA A N 1
ATOM 679 C CA . ALA A 1 83 ? -5.841 15.390 -5.154 1.00 40.06 83 ALA A CA 1
ATOM 680 C C . ALA A 1 83 ? -7.106 14.535 -5.300 1.00 40.06 83 ALA A C 1
ATOM 682 O O . ALA A 1 83 ? -8.173 14.984 -4.905 1.00 40.06 83 ALA A O 1
ATOM 683 N N . ASP A 1 84 ? -6.971 13.305 -5.800 1.00 40.22 84 ASP A N 1
ATOM 684 C CA . ASP A 1 84 ? -8.122 12.476 -6.182 1.00 40.22 84 ASP A CA 1
ATOM 685 C C . ASP A 1 84 ? -8.664 11.598 -5.033 1.00 40.22 84 ASP A C 1
ATOM 687 O O . ASP A 1 84 ? -9.720 10.987 -5.165 1.00 40.22 84 ASP A O 1
ATOM 691 N N . TYR A 1 85 ? -7.967 11.555 -3.890 1.00 41.59 85 TYR A N 1
ATOM 692 C CA . TYR A 1 85 ? -8.363 10.789 -2.694 1.00 41.59 85 TYR A CA 1
ATOM 693 C C . TYR A 1 85 ? -8.438 11.644 -1.408 1.00 41.59 85 TYR A C 1
ATOM 695 O O . TYR A 1 85 ? -8.346 11.101 -0.301 1.00 41.59 85 TYR A O 1
ATOM 703 N N . GLN A 1 86 ? -8.557 12.973 -1.543 1.00 38.66 86 GLN A N 1
ATOM 704 C CA . GLN A 1 86 ? -9.005 13.868 -0.461 1.00 38.66 86 GLN A CA 1
ATOM 705 C C . GLN A 1 86 ? -10.531 13.921 -0.427 1.00 38.66 86 GLN A C 1
ATOM 707 O O . GLN A 1 86 ? -11.132 13.992 -1.519 1.00 38.66 86 GLN A O 1
#

InterPro domains:
  IPR001680 WD40 repeat [PS50082] (8-42)
  IPR015943 WD40/YVTN repeat-like-containing domain superfamily [G3DSA:2.130.10.10] (2-57)
  IPR036322 WD40-repeat-containing domain superfamily [SSF50978] (10-43)
  IPR037363 Sec13/Seh1 family [PTHR11024] (6-56)

Mean predicted aligned error: 9.62 Å

Foldseek 3Di:
DDDDDDDPCPDPADWPDKDADPVNQWMWIDGPSQKIFIWGADPVVRDIDTPDMDGADDFDDPPPNDGQDAGDDPDDDRDRVRPPRD

Radius of gyration: 13.46 Å; Cα contacts (8 Å, |Δi|>4): 139; chains: 1; bounding box: 26×28×45 Å

Sequence (86 aa):
MLQTNLIQNAHADLICDASYNFYGTRLATGGLDQRIKVWRLDEQSGEWSVEDEWKVMMFESDLNKRLRTYIIRDST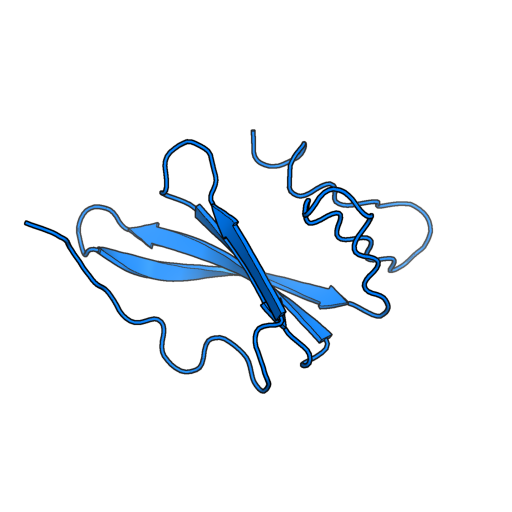QVLNLKADYQ